Protein AF-A0A6H0KVX7-F1 (afdb_monomer_lite)

Organism: NCBI:txid2715212

Radius of gyration: 41.78 Å; chains: 1; bounding box: 57×72×113 Å

Foldseek 3Di:
DVVVVVVVVVVVVVVCVVCVVLVVLLVPDDDPDPPPDDPDPDPDPPPPLVPDPSNPDDDPPDPPDDDDDDDDDDDDDDDDDDDDDDDPDPDDDDDPPPDDDDDD

Sequence (104 aa):
MYHKRKIRAYIAWVLFMTFIPFFVVKTFHYHGSEDEKSCSHAGHSHKSSDDCAICQYSLSFFTEPQPVEFHCTLTLVPYEPIIYQDKVVCKRTYSHQLRAPPVA

Secondary structure (DSSP, 8-state):
-HHHHHHHHHHHHHHHHHHHHHHHHHHS--PPPTTS-----------TTTT-HHHH------PPPPP----------------PPPP--------GGG-PPPP-

Structure (mmCIF, N/CA/C/O backbone):
data_AF-A0A6H0KVX7-F1
#
_entry.id   AF-A0A6H0KVX7-F1
#
loop_
_atom_site.group_PDB
_atom_site.id
_atom_site.type_symbol
_atom_site.label_atom_id
_atom_site.label_alt_id
_atom_site.label_comp_id
_atom_site.label_asym_id
_atom_site.label_entity_id
_atom_site.label_seq_id
_atom_site.pdbx_PDB_ins_code
_atom_site.Cartn_x
_atom_site.Cartn_y
_atom_site.Cartn_z
_atom_site.occupancy
_atom_site.B_iso_or_equiv
_atom_site.auth_seq_id
_atom_site.auth_comp_id
_atom_site.auth_asym_id
_atom_site.auth_atom_id
_atom_site.pdbx_PDB_model_num
ATOM 1 N N . MET A 1 1 ? -20.823 -4.912 11.181 1.00 56.09 1 MET A N 1
ATOM 2 C CA . MET A 1 1 ? -19.339 -4.939 11.328 1.00 56.09 1 MET A CA 1
ATOM 3 C C . MET A 1 1 ? -18.596 -5.684 10.209 1.00 56.09 1 MET A C 1
ATOM 5 O O . MET A 1 1 ? -17.507 -5.253 9.846 1.00 56.09 1 MET A O 1
ATOM 9 N N . TYR A 1 2 ? -19.146 -6.760 9.636 1.00 57.28 2 TYR A N 1
ATOM 10 C CA . TYR A 1 2 ? -18.474 -7.581 8.613 1.00 57.28 2 TYR A CA 1
ATOM 11 C C . TYR A 1 2 ? -18.214 -6.856 7.274 1.00 57.28 2 TYR A C 1
ATOM 13 O O . TYR A 1 2 ? -17.128 -6.960 6.709 1.00 57.28 2 TYR A O 1
ATOM 21 N N . HIS A 1 3 ? -19.162 -6.036 6.809 1.00 65.12 3 HIS A N 1
ATOM 22 C CA . HIS A 1 3 ? -19.042 -5.295 5.544 1.00 65.12 3 HIS A CA 1
ATOM 23 C C . HIS A 1 3 ? -17.911 -4.243 5.565 1.00 65.12 3 HIS A C 1
ATOM 25 O O . HIS A 1 3 ? -17.139 -4.129 4.619 1.00 65.12 3 HIS A O 1
ATOM 31 N N . LYS A 1 4 ? -17.717 -3.562 6.706 1.00 69.38 4 LYS A N 1
ATOM 32 C CA . LYS A 1 4 ? -16.646 -2.568 6.913 1.00 69.38 4 LYS A CA 1
ATOM 33 C C . LYS A 1 4 ? -15.238 -3.183 6.845 1.00 69.38 4 LYS A C 1
ATOM 35 O O . LYS A 1 4 ? -14.325 -2.548 6.330 1.00 69.38 4 LYS A O 1
ATOM 40 N N . ARG A 1 5 ? -15.048 -4.416 7.338 1.00 73.69 5 ARG A N 1
ATOM 41 C CA . ARG A 1 5 ? -13.759 -5.135 7.242 1.00 73.69 5 ARG A CA 1
ATOM 42 C C . ARG A 1 5 ? -13.455 -5.569 5.808 1.00 73.69 5 ARG A C 1
ATOM 44 O O . ARG A 1 5 ? -12.321 -5.417 5.371 1.00 73.69 5 ARG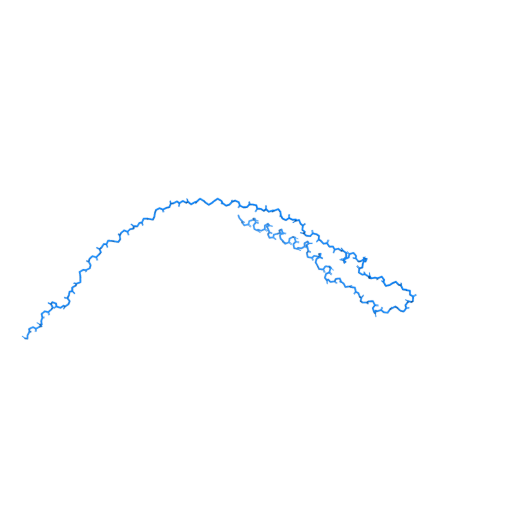 A O 1
ATOM 51 N N . LYS A 1 6 ? -14.473 -6.027 5.071 1.00 80.25 6 LYS A N 1
ATOM 52 C CA . LYS A 1 6 ? -14.345 -6.368 3.648 1.00 80.25 6 LYS A CA 1
ATOM 53 C C . LYS A 1 6 ? -13.917 -5.167 2.815 1.00 80.25 6 LYS A C 1
ATOM 55 O O . LYS A 1 6 ? -12.948 -5.274 2.081 1.00 80.25 6 LYS A O 1
ATOM 60 N N . ILE A 1 7 ? -14.570 -4.018 2.988 1.00 89.81 7 ILE A N 1
ATOM 61 C CA . ILE A 1 7 ? -14.237 -2.790 2.246 1.00 89.81 7 ILE A CA 1
ATOM 62 C C . ILE A 1 7 ? -12.779 -2.372 2.479 1.00 89.81 7 ILE A C 1
ATOM 64 O O . ILE A 1 7 ? -12.073 -2.075 1.525 1.00 89.81 7 ILE A O 1
ATOM 68 N N . ARG A 1 8 ? -12.286 -2.418 3.724 1.00 87.81 8 ARG A N 1
ATOM 69 C CA . ARG A 1 8 ? -10.874 -2.104 4.020 1.00 87.81 8 ARG A CA 1
ATOM 70 C C . ARG A 1 8 ? -9.906 -3.084 3.357 1.00 87.81 8 ARG A C 1
ATOM 72 O O . ARG A 1 8 ? -8.874 -2.650 2.864 1.00 87.81 8 ARG A O 1
ATOM 79 N N . ALA A 1 9 ? -10.245 -4.373 3.326 1.00 91.56 9 ALA A N 1
ATOM 80 C CA . ALA A 1 9 ? -9.446 -5.375 2.628 1.00 91.56 9 ALA A CA 1
ATOM 81 C C . ALA A 1 9 ? -9.428 -5.127 1.112 1.00 91.56 9 ALA A C 1
ATOM 83 O O . ALA A 1 9 ? -8.362 -5.175 0.513 1.00 91.56 9 ALA A O 1
ATOM 84 N N . TYR A 1 10 ? -10.572 -4.780 0.510 1.00 94.06 10 TYR A N 1
ATOM 85 C CA . TYR A 1 10 ? -10.645 -4.399 -0.904 1.00 94.06 10 TYR A CA 1
ATOM 86 C C . TYR A 1 10 ? -9.809 -3.158 -1.209 1.00 94.06 10 TYR A C 1
ATOM 88 O O . TYR A 1 10 ? -9.033 -3.180 -2.155 1.00 94.06 10 TYR A O 1
ATOM 96 N N . ILE A 1 11 ? -9.914 -2.107 -0.391 1.00 91.50 11 ILE A N 1
ATOM 97 C CA . ILE A 1 11 ? -9.105 -0.892 -0.550 1.00 91.50 11 ILE A CA 1
ATOM 98 C C . ILE A 1 11 ? -7.616 -1.236 -0.458 1.00 91.50 11 ILE A C 1
ATOM 100 O O . ILE A 1 11 ? -6.854 -0.839 -1.329 1.00 91.50 11 ILE A O 1
ATOM 104 N N . ALA A 1 12 ? -7.200 -2.017 0.543 1.00 91.62 12 ALA A N 1
ATOM 105 C CA . ALA A 1 12 ? -5.809 -2.445 0.675 1.00 91.62 12 ALA A CA 1
ATOM 106 C C . ALA A 1 12 ? -5.326 -3.234 -0.552 1.00 91.62 12 ALA A C 1
ATOM 108 O O . ALA A 1 12 ? -4.214 -3.014 -1.021 1.00 91.62 12 ALA A O 1
ATOM 109 N N . TRP A 1 13 ? -6.170 -4.112 -1.099 1.00 94.12 13 TRP A N 1
ATOM 110 C CA . TRP A 1 13 ? -5.838 -4.911 -2.276 1.00 94.12 13 TRP A CA 1
ATOM 111 C C . TRP A 1 13 ? -5.728 -4.062 -3.546 1.00 94.12 13 TRP A C 1
ATOM 113 O O . TRP A 1 13 ? -4.794 -4.238 -4.322 1.00 94.12 13 TRP A O 1
ATOM 123 N N . VAL A 1 14 ? -6.639 -3.102 -3.731 1.00 93.00 14 VAL A N 1
ATOM 124 C CA . VAL A 1 14 ? -6.578 -2.131 -4.831 1.00 93.00 14 VAL A CA 1
ATOM 125 C C . VAL A 1 14 ? -5.307 -1.296 -4.719 1.00 93.00 14 VAL A C 1
ATOM 127 O O . VAL A 1 14 ? -4.561 -1.228 -5.687 1.00 93.00 14 VAL A O 1
ATOM 130 N N . LEU A 1 15 ? -5.010 -0.738 -3.539 1.00 89.62 15 LEU A N 1
ATOM 131 C CA . LEU A 1 15 ? -3.791 0.044 -3.316 1.00 89.62 15 LEU A CA 1
ATOM 132 C C . LEU A 1 15 ? -2.542 -0.791 -3.623 1.00 89.62 15 LEU A C 1
ATOM 134 O O . LEU A 1 15 ? -1.677 -0.353 -4.377 1.00 89.62 15 LEU A O 1
ATOM 138 N N . PHE A 1 16 ? -2.474 -2.020 -3.114 1.00 88.31 16 PHE A N 1
ATOM 139 C CA . PHE A 1 16 ? -1.364 -2.927 -3.389 1.00 88.31 16 PHE A CA 1
ATOM 140 C C . PHE A 1 16 ? -1.181 -3.144 -4.896 1.00 88.31 16 PHE A C 1
ATOM 142 O O . PHE A 1 16 ? -0.103 -2.876 -5.419 1.00 88.31 16 PHE A O 1
ATOM 149 N N . MET A 1 17 ? -2.242 -3.506 -5.621 1.00 88.75 17 MET A N 1
ATOM 150 C CA . MET A 1 17 ? -2.165 -3.719 -7.070 1.00 88.75 17 MET A CA 1
ATOM 151 C C . MET A 1 17 ? -1.829 -2.453 -7.859 1.00 88.75 17 MET A C 1
ATOM 153 O O . MET A 1 17 ? -1.138 -2.542 -8.869 1.00 88.75 17 MET A O 1
ATOM 157 N N . THR A 1 18 ? -2.260 -1.275 -7.401 1.00 87.06 18 THR A N 1
ATOM 158 C CA . THR A 1 18 ? -1.882 -0.007 -8.039 1.00 87.06 18 THR A CA 1
ATOM 159 C C . THR A 1 18 ? -0.425 0.359 -7.793 1.00 87.06 18 THR A C 1
ATOM 161 O O . THR A 1 18 ? 0.195 0.954 -8.668 1.00 87.06 18 THR A O 1
ATOM 164 N N . PHE A 1 19 ? 0.136 0.004 -6.630 1.00 82.94 19 PHE A N 1
ATOM 165 C CA . PHE A 1 19 ? 1.480 0.431 -6.250 1.00 82.94 19 PHE A CA 1
ATOM 166 C C . PHE A 1 19 ? 2.587 -0.570 -6.597 1.00 82.94 19 PHE A C 1
ATOM 168 O O . PHE A 1 19 ? 3.701 -0.136 -6.882 1.00 82.94 19 PHE A O 1
ATOM 175 N N . ILE A 1 20 ? 2.306 -1.880 -6.647 1.00 83.50 20 ILE A N 1
ATOM 176 C CA . ILE A 1 20 ? 3.282 -2.919 -7.037 1.00 83.50 20 ILE A CA 1
ATOM 177 C C . ILE A 1 20 ? 4.028 -2.580 -8.337 1.00 83.50 20 ILE A C 1
ATOM 179 O O . ILE A 1 20 ? 5.258 -2.671 -8.328 1.00 83.50 20 ILE A O 1
ATOM 183 N N . PRO A 1 21 ? 3.360 -2.182 -9.441 1.00 79.44 21 PRO A N 1
ATOM 184 C CA . PRO A 1 21 ? 4.048 -1.944 -10.707 1.00 79.44 21 PRO A CA 1
ATOM 185 C C . PRO A 1 21 ? 5.130 -0.867 -10.593 1.00 79.44 21 PRO A C 1
ATOM 187 O O . PRO A 1 21 ? 6.183 -0.995 -11.209 1.00 79.44 21 PRO A O 1
ATOM 190 N N . PHE A 1 22 ? 4.928 0.149 -9.750 1.00 74.25 22 PHE A N 1
ATOM 191 C CA . PHE A 1 22 ? 5.916 1.210 -9.541 1.00 74.25 22 PHE A CA 1
ATOM 192 C C . PHE A 1 22 ? 7.185 0.722 -8.843 1.00 74.25 22 PHE A C 1
ATOM 194 O O . PHE A 1 22 ? 8.273 1.204 -9.151 1.00 74.25 22 PHE A O 1
ATOM 201 N N . PHE A 1 23 ? 7.062 -0.242 -7.928 1.00 75.69 23 PHE A N 1
ATOM 202 C CA . PHE A 1 23 ? 8.219 -0.834 -7.258 1.00 75.69 23 PHE A CA 1
ATOM 203 C C . PHE A 1 23 ? 8.937 -1.837 -8.165 1.00 75.69 23 PHE A C 1
ATOM 205 O O . PHE A 1 23 ? 10.160 -1.824 -8.240 1.00 75.69 23 PHE A O 1
ATOM 212 N N . VAL A 1 24 ? 8.184 -2.658 -8.901 1.00 81.44 24 VAL A N 1
ATOM 213 C CA . VAL A 1 24 ? 8.720 -3.727 -9.759 1.00 81.44 24 VAL A CA 1
ATOM 214 C C . VAL A 1 24 ? 9.476 -3.160 -10.961 1.00 81.44 24 VAL A C 1
ATOM 216 O O . VAL A 1 24 ? 10.594 -3.583 -11.245 1.00 81.44 24 VAL A O 1
ATOM 219 N N . VAL A 1 25 ? 8.904 -2.181 -11.665 1.00 81.88 25 VAL A N 1
ATOM 220 C CA . VAL A 1 25 ? 9.504 -1.669 -12.908 1.00 81.88 25 VAL A CA 1
ATOM 221 C C . VAL A 1 25 ? 10.892 -1.083 -12.652 1.00 81.88 25 VAL A C 1
ATOM 223 O O . VAL A 1 25 ? 11.797 -1.329 -13.437 1.00 81.88 25 VAL A O 1
ATOM 226 N N . LYS A 1 26 ? 11.102 -0.392 -11.525 1.00 81.00 26 LYS A N 1
ATOM 227 C CA . LYS A 1 26 ? 12.412 0.172 -11.179 1.00 81.00 26 LYS A CA 1
ATOM 228 C C . LYS A 1 26 ? 13.424 -0.885 -10.723 1.00 81.00 26 LYS A C 1
ATOM 230 O O . LYS A 1 26 ? 14.602 -0.745 -11.023 1.00 81.00 26 LYS A O 1
ATOM 235 N N . THR A 1 27 ? 12.996 -1.938 -10.018 1.00 79.75 27 THR A N 1
ATOM 236 C CA . THR A 1 27 ? 13.912 -2.978 -9.502 1.00 79.75 27 THR A CA 1
ATOM 237 C C . THR A 1 27 ? 14.414 -3.932 -10.575 1.00 79.75 27 THR A C 1
ATOM 239 O O . THR A 1 27 ? 15.510 -4.464 -10.446 1.00 79.75 27 THR A O 1
ATOM 242 N N . PHE A 1 28 ? 13.610 -4.176 -11.611 1.00 82.31 28 PHE A N 1
ATOM 243 C CA . PHE A 1 28 ? 13.996 -5.030 -12.740 1.00 82.31 28 PHE A CA 1
ATOM 244 C C . PHE A 1 28 ? 14.562 -4.236 -13.919 1.00 82.31 28 PHE A C 1
ATOM 246 O O . PHE A 1 28 ? 14.933 -4.823 -14.933 1.00 82.31 28 PHE A O 1
ATOM 253 N N . HIS A 1 29 ? 14.640 -2.911 -13.793 1.00 84.81 29 HIS A N 1
ATOM 254 C CA . HIS A 1 29 ? 15.263 -2.072 -14.800 1.00 84.81 29 HIS A CA 1
ATOM 255 C C . HIS A 1 29 ? 16.782 -2.197 -14.715 1.00 84.81 29 HIS A C 1
ATOM 257 O O . HIS A 1 29 ? 17.389 -1.872 -13.696 1.00 84.81 29 HIS A O 1
ATOM 263 N N . TYR A 1 30 ? 17.393 -2.670 -15.796 1.00 82.25 30 TYR A N 1
ATOM 264 C CA . TYR A 1 30 ? 18.831 -2.877 -15.893 1.00 82.25 30 TYR A CA 1
ATOM 265 C C . TYR A 1 30 ? 19.398 -2.046 -17.041 1.00 82.25 30 TYR A C 1
ATOM 267 O O . TYR A 1 30 ? 18.877 -2.068 -18.156 1.00 82.25 30 TYR A O 1
ATOM 275 N N . HIS A 1 31 ? 20.482 -1.329 -16.760 1.00 80.62 31 HIS A N 1
ATOM 276 C CA . HIS A 1 31 ? 21.328 -0.728 -17.780 1.00 80.62 31 HIS A CA 1
ATOM 277 C C . HIS A 1 31 ? 22.501 -1.678 -18.024 1.00 80.62 31 HIS A C 1
ATOM 279 O O . HIS A 1 31 ? 23.236 -1.985 -17.085 1.00 80.62 31 HIS A O 1
ATOM 285 N N . GLY A 1 32 ? 22.657 -2.153 -19.262 1.00 70.38 32 GLY 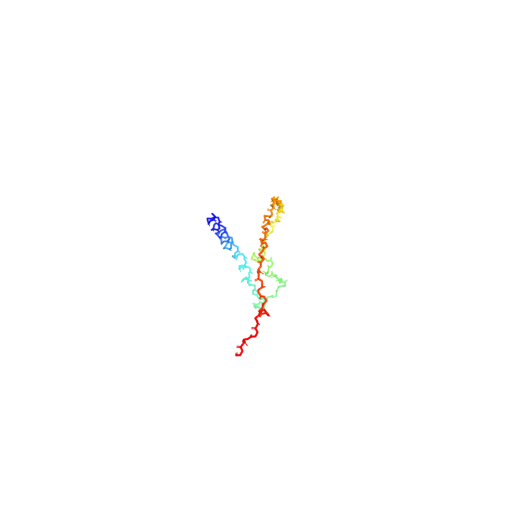A N 1
ATOM 286 C CA . GLY A 1 32 ? 23.847 -2.902 -19.669 1.00 70.38 32 GLY A CA 1
ATOM 287 C C . GLY A 1 32 ? 25.105 -2.091 -19.377 1.00 70.38 32 GLY A C 1
ATOM 288 O O . GLY A 1 32 ? 25.131 -0.887 -19.634 1.00 70.38 32 GLY A O 1
ATOM 289 N N . SER A 1 33 ? 26.124 -2.732 -18.802 1.00 58.06 33 SER A N 1
ATOM 290 C CA . SER A 1 33 ? 27.442 -2.115 -18.647 1.00 58.06 33 SER A CA 1
ATOM 291 C C . SER A 1 33 ? 27.962 -1.679 -20.013 1.00 58.06 33 SER A C 1
ATOM 293 O O . SER A 1 33 ? 27.882 -2.437 -20.975 1.00 58.06 33 SER A O 1
ATOM 295 N N . GLU A 1 34 ? 28.550 -0.490 -20.083 1.00 56.25 34 GLU A N 1
ATOM 296 C CA . GLU A 1 34 ? 29.112 0.123 -21.296 1.00 56.25 34 GLU A CA 1
ATOM 297 C C . GLU A 1 34 ? 30.332 -0.640 -21.878 1.00 56.25 34 GLU A C 1
ATOM 299 O O . GLU A 1 34 ? 31.005 -0.148 -22.779 1.00 56.25 34 GLU A O 1
ATOM 304 N N . ASP A 1 35 ? 30.601 -1.864 -21.414 1.00 51.28 35 ASP A N 1
ATOM 305 C CA . ASP A 1 35 ? 31.727 -2.707 -21.830 1.00 51.28 35 ASP A CA 1
ATOM 306 C C . ASP A 1 35 ? 31.365 -3.691 -22.958 1.00 51.28 35 ASP A C 1
ATOM 308 O O . ASP A 1 35 ? 32.135 -4.589 -23.303 1.00 51.28 35 ASP A O 1
ATOM 312 N N . GLU A 1 36 ? 30.208 -3.509 -23.594 1.00 53.16 36 GLU A N 1
ATOM 313 C CA . GLU A 1 36 ? 29.800 -4.265 -24.779 1.00 53.16 36 GLU A CA 1
ATOM 314 C C . GLU A 1 36 ? 30.025 -3.431 -26.048 1.00 53.16 36 GLU A C 1
ATOM 316 O O . GLU A 1 36 ? 29.102 -2.998 -26.730 1.00 53.16 36 GLU A O 1
ATOM 321 N N . LYS A 1 37 ? 31.309 -3.255 -26.381 1.00 49.94 37 LYS A N 1
ATOM 322 C CA . LYS A 1 37 ? 31.817 -3.015 -27.743 1.00 49.94 37 LYS A CA 1
ATOM 323 C C . LYS A 1 37 ? 31.340 -1.722 -28.434 1.00 49.94 37 LYS A C 1
ATOM 325 O O . LYS A 1 37 ? 30.512 -1.755 -29.338 1.00 49.94 37 LYS A O 1
ATOM 330 N N . SER A 1 38 ? 32.035 -0.611 -28.182 1.00 43.84 38 SER A N 1
ATOM 331 C CA . SER A 1 38 ? 32.173 0.437 -29.205 1.00 43.84 38 SER A CA 1
ATOM 332 C C . SER A 1 38 ? 33.585 1.013 -29.232 1.00 43.84 38 SER A C 1
ATOM 334 O O . SER A 1 38 ? 33.960 1.872 -28.437 1.00 43.84 38 SER A O 1
ATOM 336 N N . CYS A 1 39 ? 34.387 0.552 -30.191 1.00 51.34 39 CYS A N 1
ATOM 337 C CA . CYS A 1 39 ? 35.563 1.282 -30.647 1.00 51.34 39 CYS A CA 1
ATOM 338 C C . CYS A 1 39 ? 35.091 2.535 -31.401 1.00 51.34 39 CYS A C 1
ATOM 340 O O . CYS A 1 39 ? 35.049 2.543 -32.629 1.00 51.34 39 CYS A O 1
ATOM 342 N N . SER A 1 40 ? 34.711 3.591 -30.685 1.00 46.00 40 SER A N 1
ATOM 343 C CA . SER A 1 40 ? 34.410 4.891 -31.286 1.00 46.00 40 SER A CA 1
ATOM 344 C C . SER A 1 40 ? 35.112 5.997 -30.510 1.00 46.00 40 SER A C 1
ATOM 346 O O . SER A 1 40 ? 34.750 6.325 -29.383 1.00 46.00 40 SER A O 1
ATOM 348 N N . HIS A 1 41 ? 36.133 6.569 -31.147 1.00 53.69 41 HIS A N 1
ATOM 349 C CA . HIS A 1 41 ? 36.793 7.807 -30.754 1.00 53.69 41 HIS A CA 1
ATOM 350 C C . HIS A 1 41 ? 35.791 8.973 -30.754 1.00 53.69 41 HIS A C 1
ATOM 352 O O . HIS A 1 41 ? 35.633 9.646 -31.765 1.00 53.69 41 HIS A O 1
ATOM 358 N N . ALA A 1 42 ? 35.117 9.223 -29.636 1.00 49.84 42 ALA A N 1
ATOM 359 C CA . ALA A 1 42 ? 34.509 10.516 -29.324 1.00 49.84 42 ALA A CA 1
ATOM 360 C C . ALA A 1 42 ? 34.191 10.548 -27.826 1.00 49.84 42 ALA A C 1
ATOM 362 O O . ALA A 1 42 ? 33.364 9.783 -27.337 1.00 49.84 42 ALA A O 1
ATOM 363 N N . GLY A 1 43 ? 34.900 11.400 -27.088 1.00 50.38 43 GLY A N 1
ATOM 364 C CA . GLY A 1 43 ? 34.818 11.505 -25.635 1.00 50.38 43 GLY A CA 1
ATOM 365 C C . GLY A 1 43 ? 33.531 12.161 -25.148 1.00 50.38 43 GLY A C 1
ATOM 366 O O . GLY A 1 43 ? 33.562 13.307 -24.719 1.00 50.38 43 GLY A O 1
ATOM 367 N N . HIS A 1 44 ? 32.429 11.415 -25.153 1.00 50.25 44 HIS A N 1
ATOM 368 C CA . HIS A 1 44 ? 31.238 11.732 -24.372 1.00 50.25 44 HIS A CA 1
ATOM 369 C C . HIS A 1 44 ? 30.656 10.440 -23.794 1.00 50.25 44 HIS A C 1
ATOM 371 O O . HIS A 1 44 ? 29.787 9.807 -24.387 1.00 50.25 44 HIS A O 1
ATOM 377 N N . SER A 1 45 ? 31.151 10.045 -22.618 1.00 53.59 45 SER A N 1
ATOM 378 C CA . SER A 1 45 ? 30.515 9.036 -21.769 1.00 53.59 45 SER A CA 1
ATOM 379 C C . SER A 1 45 ? 29.220 9.629 -21.204 1.00 53.59 45 SER A C 1
ATOM 381 O O . SER A 1 45 ? 29.197 10.179 -20.098 1.00 53.59 45 SER A O 1
ATOM 383 N N . HIS A 1 46 ? 28.151 9.619 -21.996 1.00 56.72 46 HIS A N 1
ATOM 384 C CA . HIS A 1 46 ? 26.824 9.931 -21.487 1.00 56.72 46 HIS A CA 1
ATOM 385 C C . HIS A 1 46 ? 26.413 8.798 -20.549 1.00 56.72 46 HIS A C 1
ATOM 387 O O . HIS A 1 46 ? 26.091 7.706 -21.006 1.00 56.72 46 HIS A O 1
ATOM 393 N N . LYS A 1 47 ? 26.437 9.066 -19.238 1.00 57.44 47 LYS A N 1
ATOM 394 C CA . LYS A 1 47 ? 25.862 8.185 -18.219 1.00 57.44 47 LYS A CA 1
ATOM 395 C C . LYS A 1 47 ? 24.424 7.863 -18.611 1.00 57.44 47 LYS A C 1
ATOM 397 O O . LYS A 1 47 ? 23.532 8.694 -18.462 1.00 57.44 47 LYS A O 1
ATOM 402 N N . SER A 1 48 ? 24.193 6.648 -19.097 1.00 60.56 48 SER A N 1
ATOM 403 C CA . SER A 1 48 ? 22.878 6.216 -19.594 1.00 60.56 48 SER A CA 1
ATOM 404 C C . SER A 1 48 ? 21.760 6.267 -18.536 1.00 60.56 48 SER A C 1
ATOM 406 O O . SER A 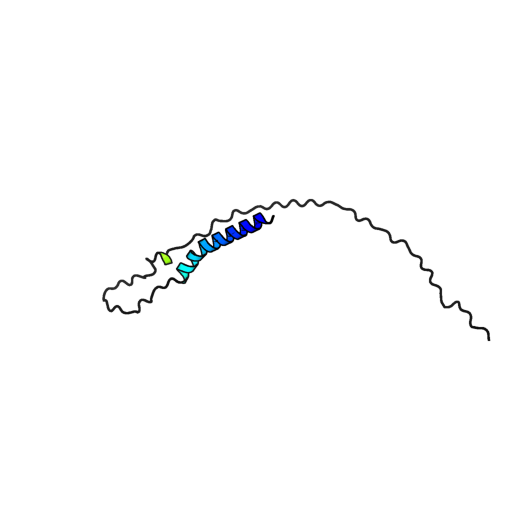1 48 ? 20.577 6.221 -18.877 1.00 60.56 48 SER A O 1
ATOM 408 N N . SER A 1 49 ? 22.116 6.389 -17.251 1.00 62.75 49 SER A N 1
ATOM 409 C CA . SER A 1 49 ? 21.182 6.537 -16.133 1.00 62.75 49 SER A CA 1
ATOM 410 C C . SER A 1 49 ? 20.492 7.898 -16.077 1.00 62.75 49 SER A C 1
ATOM 412 O O . SER A 1 49 ? 19.360 7.973 -15.599 1.00 62.75 49 SER A O 1
ATOM 414 N N . ASP A 1 50 ? 21.159 8.959 -16.540 1.00 67.56 50 ASP A N 1
ATOM 415 C CA . ASP A 1 50 ? 20.744 10.337 -16.261 1.00 67.56 50 ASP A CA 1
ATOM 416 C C . ASP A 1 50 ? 19.582 10.795 -17.149 1.00 67.56 50 ASP A C 1
ATOM 418 O O . ASP A 1 50 ? 18.883 11.715 -16.752 1.00 67.56 50 ASP A O 1
ATOM 422 N N . ASP A 1 51 ? 19.294 10.096 -18.254 1.00 76.75 51 ASP A N 1
ATOM 423 C CA . ASP A 1 51 ? 18.160 10.354 -19.164 1.00 76.75 51 ASP A CA 1
ATOM 424 C C . ASP A 1 51 ? 17.062 9.272 -19.100 1.00 76.75 51 ASP A C 1
ATOM 426 O O . ASP A 1 51 ? 16.089 9.283 -19.858 1.00 76.75 51 ASP A O 1
ATOM 430 N N . CYS A 1 52 ? 17.188 8.298 -18.196 1.00 82.25 52 CYS A N 1
ATOM 431 C CA . CYS A 1 52 ? 16.242 7.191 -18.121 1.00 82.25 52 CYS A CA 1
ATOM 432 C C . CYS A 1 52 ? 14.986 7.572 -17.326 1.00 82.25 52 CYS A C 1
ATOM 434 O O . CYS A 1 52 ? 15.024 7.693 -16.099 1.00 82.25 52 CYS A O 1
ATOM 436 N N . ALA A 1 53 ? 13.840 7.654 -18.009 1.00 81.88 53 ALA A N 1
ATOM 437 C CA . ALA A 1 53 ? 12.545 7.951 -17.391 1.00 81.88 53 ALA A CA 1
ATOM 438 C C . ALA A 1 53 ? 12.177 6.984 -16.245 1.00 81.88 53 ALA A C 1
ATOM 440 O O . ALA A 1 53 ? 11.546 7.393 -15.274 1.00 81.88 53 ALA A O 1
ATOM 441 N N . ILE A 1 54 ? 12.609 5.718 -16.315 1.00 81.50 54 ILE A N 1
ATOM 442 C CA . ILE A 1 54 ? 12.373 4.709 -15.267 1.00 81.50 54 ILE A CA 1
ATOM 443 C C . ILE A 1 54 ? 13.257 4.969 -14.033 1.00 81.50 54 ILE A C 1
ATOM 445 O O . ILE A 1 54 ? 12.805 4.817 -12.896 1.00 81.50 54 ILE A O 1
ATOM 449 N N . CYS A 1 55 ? 14.502 5.413 -14.232 1.00 80.88 55 CYS A N 1
ATOM 450 C CA . CYS A 1 55 ? 15.431 5.747 -13.148 1.00 80.88 55 CYS A CA 1
ATOM 451 C C . CYS A 1 55 ? 15.072 7.072 -12.466 1.00 80.88 55 CYS A C 1
ATOM 453 O O . CYS A 1 55 ? 15.123 7.160 -11.235 1.00 80.88 55 CYS A O 1
ATOM 455 N N . GLN A 1 56 ? 14.665 8.072 -13.253 1.00 80.06 56 GLN A N 1
ATOM 456 C CA . GLN A 1 56 ? 14.239 9.388 -12.771 1.00 80.06 56 GLN A CA 1
ATOM 457 C C . GLN A 1 56 ? 12.882 9.355 -12.058 1.00 80.06 56 GLN A C 1
ATOM 459 O O . GLN A 1 56 ? 12.597 10.207 -11.218 1.00 80.06 56 GLN A O 1
ATOM 464 N N . TYR A 1 57 ? 12.042 8.362 -12.354 1.00 76.19 57 TYR A N 1
ATOM 465 C CA . TYR A 1 57 ? 10.756 8.207 -11.693 1.00 76.19 57 TYR A CA 1
ATOM 466 C C . TYR A 1 57 ? 10.923 7.942 -10.183 1.00 76.19 57 TYR A C 1
ATOM 468 O O . TYR A 1 57 ? 11.589 6.988 -9.761 1.00 76.19 57 TYR A O 1
ATOM 476 N N . SER A 1 58 ? 10.305 8.793 -9.359 1.00 74.12 58 SER A N 1
ATOM 477 C CA . SER A 1 58 ? 10.268 8.696 -7.896 1.00 74.12 58 SER A CA 1
ATOM 478 C C . SER A 1 58 ? 8.881 9.086 -7.385 1.00 74.12 58 SER A C 1
ATOM 480 O O . SER A 1 58 ? 8.326 10.102 -7.801 1.00 74.12 58 SER A O 1
ATOM 482 N N . LEU A 1 59 ? 8.312 8.284 -6.483 1.00 70.06 59 LEU A N 1
ATOM 483 C CA . LEU A 1 59 ? 7.037 8.580 -5.831 1.00 70.06 59 LEU A CA 1
ATOM 484 C C . LEU A 1 59 ? 7.291 9.313 -4.513 1.00 70.06 59 LEU A C 1
ATOM 486 O O . LEU A 1 59 ? 7.902 8.764 -3.595 1.00 70.06 59 LEU A O 1
ATOM 490 N N . SER A 1 60 ? 6.778 10.539 -4.393 1.00 68.06 60 SER A N 1
ATOM 491 C CA . SER A 1 60 ? 6.726 11.245 -3.110 1.00 68.06 60 SER A CA 1
ATOM 492 C C . SER A 1 60 ? 5.608 10.644 -2.256 1.00 68.06 60 SER A C 1
ATOM 494 O O . SER A 1 60 ? 4.452 11.051 -2.336 1.00 68.06 60 SER A O 1
ATOM 496 N N . PHE A 1 61 ? 5.932 9.616 -1.472 1.00 60.72 61 PHE A N 1
ATOM 497 C CA . PHE A 1 61 ? 4.956 8.925 -0.619 1.00 60.72 61 PHE A CA 1
ATOM 498 C C . PHE A 1 61 ? 4.588 9.678 0.668 1.00 60.72 61 PHE A C 1
ATOM 500 O O . PHE A 1 61 ? 3.775 9.188 1.450 1.00 60.72 61 PHE A O 1
ATOM 507 N N . PHE A 1 62 ? 5.142 10.864 0.910 1.00 55.44 62 PHE A N 1
ATOM 508 C CA . PHE A 1 62 ? 4.904 11.595 2.149 1.00 55.44 62 PHE A CA 1
ATOM 509 C C . PHE A 1 62 ? 3.866 12.695 1.946 1.00 55.44 62 PHE A C 1
ATOM 511 O O . PHE A 1 62 ? 4.187 13.833 1.621 1.00 55.44 62 PHE A O 1
ATOM 518 N N . THR A 1 63 ? 2.601 12.360 2.196 1.00 62.84 63 THR A N 1
ATOM 519 C CA . THR A 1 63 ? 1.737 13.345 2.853 1.00 62.84 63 THR A CA 1
ATOM 520 C C . THR A 1 63 ? 2.038 13.228 4.339 1.00 62.84 63 THR A C 1
ATOM 522 O O . THR A 1 63 ? 1.856 12.152 4.908 1.00 62.84 63 THR A O 1
ATOM 525 N N . GLU A 1 64 ? 2.567 14.289 4.947 1.00 56.66 64 GLU A N 1
ATOM 526 C CA . GLU A 1 64 ? 2.809 14.330 6.388 1.00 56.66 64 GLU A CA 1
ATOM 527 C C . GLU A 1 64 ? 1.499 13.988 7.121 1.00 56.66 64 GLU A C 1
ATOM 529 O O . GLU A 1 64 ? 0.483 14.655 6.894 1.00 56.66 64 GLU A O 1
ATOM 534 N N . PRO A 1 65 ? 1.451 12.905 7.920 1.00 62.81 65 PRO A N 1
ATOM 535 C CA . PRO A 1 65 ? 0.231 12.543 8.619 1.00 62.81 65 PRO A CA 1
ATOM 536 C C . PRO A 1 65 ? -0.079 13.633 9.645 1.00 62.81 65 PRO A C 1
ATOM 538 O O . PRO A 1 65 ? 0.741 13.908 10.519 1.00 62.81 65 PRO A O 1
ATOM 541 N N . GLN A 1 66 ? -1.266 14.243 9.561 1.00 70.06 66 GLN A N 1
ATOM 542 C CA . GLN A 1 66 ? -1.718 15.149 10.616 1.00 70.06 66 GLN A CA 1
ATOM 543 C C . GLN A 1 66 ? -1.723 14.392 11.956 1.00 70.06 66 GLN A C 1
ATOM 545 O O . GLN A 1 66 ? -2.261 13.279 12.015 1.00 70.06 66 GLN A O 1
ATOM 550 N N . PRO A 1 67 ? -1.134 14.954 13.028 1.00 72.00 67 PRO A N 1
ATOM 551 C CA . PRO A 1 67 ? -1.164 14.328 14.340 1.00 72.00 67 PRO A CA 1
ATOM 552 C C . PRO A 1 67 ? -2.621 14.210 14.798 1.00 72.00 67 PRO A C 1
ATOM 554 O O . PRO A 1 67 ? -3.328 15.205 14.935 1.00 72.00 67 PRO A O 1
ATOM 557 N N . VAL A 1 68 ? -3.089 12.978 14.999 1.00 76.38 68 VAL A N 1
ATOM 558 C CA . VAL A 1 68 ? -4.425 12.721 15.546 1.00 76.38 68 VAL A CA 1
ATOM 559 C C . VAL A 1 68 ? -4.335 12.824 17.064 1.00 76.38 68 VAL A C 1
ATOM 561 O O . VAL A 1 68 ? -3.739 11.965 17.714 1.00 76.38 68 VAL A O 1
ATOM 564 N N . GLU A 1 69 ? -4.922 13.874 17.631 1.00 78.81 69 GLU A N 1
ATOM 565 C CA . GLU A 1 69 ? -5.055 14.039 19.078 1.00 78.81 69 GLU A CA 1
ATOM 566 C C . GLU A 1 69 ? -6.173 13.117 19.598 1.00 78.81 69 GLU A C 1
ATOM 568 O O . GLU A 1 69 ? -7.347 13.264 19.253 1.00 78.81 69 GLU A O 1
ATOM 573 N N . PHE A 1 70 ? -5.808 12.109 20.394 1.00 76.69 70 PHE A N 1
ATOM 574 C CA . PHE A 1 70 ? -6.762 11.180 21.001 1.00 76.69 70 PHE A CA 1
ATOM 575 C C . PHE A 1 70 ? -7.088 11.614 22.433 1.00 76.69 70 PHE A C 1
ATOM 577 O O . PHE A 1 70 ? -6.308 11.375 23.353 1.00 76.69 70 PHE A O 1
ATOM 584 N N . HIS A 1 71 ? -8.277 12.178 22.648 1.00 79.88 71 HIS A N 1
ATOM 585 C CA . HIS A 1 71 ? -8.810 12.394 23.995 1.00 79.88 71 HIS A CA 1
ATOM 586 C C . HIS A 1 71 ? -9.568 11.146 24.468 1.00 79.88 71 HIS A C 1
ATOM 588 O O . HIS A 1 71 ? -10.678 10.864 24.018 1.00 79.88 71 HIS A O 1
ATOM 594 N N . CYS A 1 72 ? -8.962 10.375 25.374 1.00 76.94 72 CYS A N 1
ATOM 595 C CA . CYS A 1 72 ? -9.616 9.243 26.030 1.00 76.94 72 CYS A CA 1
ATOM 596 C C . CYS A 1 72 ? -10.297 9.716 27.321 1.00 76.94 72 CYS A C 1
ATOM 598 O O . CYS A 1 72 ? -9.623 10.079 28.284 1.00 76.94 72 CYS A O 1
ATOM 600 N N . THR A 1 73 ? -11.629 9.704 27.356 1.00 79.75 73 THR A N 1
ATOM 601 C CA . THR A 1 73 ? -12.398 9.967 28.578 1.00 79.75 73 THR A CA 1
ATOM 602 C C . THR A 1 73 ? -12.759 8.636 29.229 1.00 79.75 73 THR A C 1
ATOM 604 O O . THR A 1 73 ? -13.637 7.923 28.748 1.00 79.75 73 THR A O 1
ATOM 607 N N . LEU A 1 74 ? -12.067 8.280 30.315 1.00 80.12 74 LEU A N 1
ATOM 608 C CA . LEU A 1 74 ? -12.350 7.069 31.083 1.00 80.12 74 LEU A CA 1
ATOM 609 C C . LEU A 1 74 ? -13.243 7.416 32.282 1.00 80.12 74 LEU A C 1
ATOM 611 O O . LEU A 1 74 ? -12.800 8.063 33.229 1.00 80.12 74 LEU A O 1
ATOM 615 N N . THR A 1 75 ? -14.504 6.991 32.259 1.00 79.88 75 THR A N 1
ATOM 616 C CA . THR A 1 75 ? -15.401 7.128 33.414 1.00 79.88 75 THR A CA 1
ATOM 617 C C . THR A 1 75 ? -15.144 5.976 34.382 1.00 79.88 75 THR A C 1
ATOM 619 O O . THR A 1 75 ? -15.529 4.840 34.110 1.00 79.88 75 THR A O 1
ATOM 622 N N . LEU A 1 76 ? -14.487 6.247 35.513 1.00 78.69 76 LEU A N 1
ATOM 623 C CA . LEU A 1 76 ? -14.411 5.284 36.612 1.00 78.69 76 LEU A CA 1
ATOM 624 C C . LEU A 1 76 ? -15.723 5.311 37.398 1.00 78.69 76 LEU A C 1
ATOM 626 O O . LEU A 1 76 ? -16.072 6.326 37.996 1.00 78.69 76 LEU A O 1
ATOM 630 N N . VAL A 1 77 ? -16.438 4.187 37.402 1.00 82.69 77 VAL A N 1
ATOM 631 C CA . VAL A 1 77 ? -17.594 3.982 38.278 1.00 82.69 77 VAL A CA 1
ATOM 632 C C . VAL A 1 77 ? -17.086 3.349 39.575 1.00 82.69 77 VAL A C 1
ATOM 634 O O . VAL A 1 77 ? -16.562 2.233 39.522 1.00 82.69 77 VAL A O 1
ATOM 637 N N . PRO A 1 78 ? -17.199 4.027 40.731 1.00 79.31 78 PRO A N 1
ATOM 638 C CA . PRO A 1 78 ? -16.888 3.402 42.007 1.00 79.31 78 PRO A CA 1
ATOM 639 C C . PRO A 1 78 ? -17.913 2.294 42.273 1.00 79.31 78 PRO A C 1
ATOM 641 O O . PRO A 1 78 ? -19.119 2.527 42.192 1.00 79.31 78 PRO A O 1
ATOM 644 N N . TYR A 1 79 ? -17.438 1.085 42.571 1.00 80.69 79 TYR A N 1
ATOM 645 C CA . TYR A 1 79 ? -18.280 -0.003 43.061 1.00 80.69 79 TYR A CA 1
ATOM 646 C C . TYR A 1 79 ? -17.790 -0.414 44.448 1.00 80.69 79 TYR A C 1
ATOM 648 O O . TYR A 1 79 ? -16.584 -0.510 44.682 1.00 80.69 79 TYR A O 1
ATOM 656 N N . GLU A 1 80 ? -18.721 -0.655 45.365 1.00 83.00 80 GLU A N 1
ATOM 657 C CA . GLU A 1 80 ? -18.398 -1.241 46.660 1.00 83.00 80 GLU A CA 1
ATOM 658 C C . GLU A 1 80 ? -18.463 -2.771 46.556 1.00 83.00 80 GLU A C 1
ATOM 660 O O . GLU A 1 80 ? -19.494 -3.320 46.150 1.00 83.00 80 GLU A O 1
ATOM 665 N N . PRO A 1 81 ? -17.381 -3.491 46.891 1.00 78.69 81 PRO A N 1
ATOM 666 C CA . PRO A 1 81 ? -17.426 -4.939 46.984 1.00 78.69 81 PRO A CA 1
ATOM 667 C C . PRO A 1 81 ? -18.267 -5.358 48.196 1.00 78.69 81 PRO A C 1
ATOM 669 O O . PRO A 1 81 ? -17.993 -4.965 49.329 1.00 78.69 81 PRO A O 1
ATOM 672 N N . ILE A 1 82 ? -19.272 -6.206 47.969 1.00 79.88 82 ILE A N 1
ATOM 673 C CA . ILE A 1 82 ? -20.020 -6.853 49.052 1.00 79.88 82 ILE A CA 1
ATOM 674 C C . ILE A 1 82 ? -19.106 -7.909 49.681 1.00 79.88 82 ILE A C 1
ATOM 676 O O . ILE A 1 82 ? -18.840 -8.952 49.082 1.00 79.88 82 ILE A O 1
ATOM 680 N N . ILE A 1 83 ? -18.614 -7.640 50.891 1.00 79.38 83 ILE A N 1
ATOM 681 C CA . ILE A 1 83 ? -17.840 -8.605 51.675 1.00 79.38 83 ILE A CA 1
ATOM 682 C C . ILE A 1 83 ? -18.824 -9.471 52.463 1.00 79.38 83 ILE A C 1
ATOM 684 O O . ILE A 1 83 ? -19.421 -9.024 53.443 1.00 79.38 83 ILE A O 1
ATOM 688 N N . TYR A 1 84 ? -18.995 -10.723 52.046 1.00 77.31 84 TYR A N 1
ATOM 689 C CA . TYR A 1 84 ? -19.704 -11.714 52.850 1.00 77.31 84 TYR A CA 1
ATOM 690 C C . TYR A 1 84 ? -18.801 -12.129 54.016 1.00 77.31 84 TYR A C 1
ATOM 692 O O . TYR A 1 84 ? -17.707 -12.645 53.798 1.00 77.31 84 TYR A O 1
ATOM 700 N N . GLN A 1 85 ? -19.239 -11.902 55.257 1.00 76.31 85 GLN A N 1
ATOM 701 C CA . GLN A 1 85 ? -18.577 -12.525 56.401 1.00 76.31 85 GLN A CA 1
ATOM 702 C C . GLN A 1 85 ? -18.870 -14.024 56.378 1.00 76.31 85 GLN A C 1
ATOM 704 O O . GLN A 1 85 ? -20.031 -14.437 56.465 1.00 76.31 85 GLN A O 1
ATOM 709 N N . ASP A 1 86 ? -17.817 -14.834 56.281 1.00 74.31 86 ASP A N 1
ATOM 710 C CA . ASP A 1 86 ? -17.925 -16.267 56.514 1.00 74.31 86 ASP A CA 1
ATOM 711 C C . ASP A 1 86 ? -18.483 -16.500 57.920 1.00 74.31 86 ASP A C 1
ATOM 713 O O . ASP A 1 86 ? -17.997 -15.957 58.917 1.00 74.31 86 ASP A O 1
ATOM 717 N N . LYS A 1 87 ? -19.541 -17.308 58.010 1.00 75.00 87 LYS A N 1
ATOM 718 C CA . LYS A 1 87 ? -20.096 -17.696 59.306 1.00 75.00 87 LYS A CA 1
ATOM 719 C C . LYS A 1 87 ? -19.032 -18.496 60.051 1.00 75.00 87 LYS A C 1
ATOM 721 O O . LYS A 1 87 ? -18.509 -19.471 59.518 1.00 75.00 87 LYS A O 1
ATOM 726 N N . VAL A 1 88 ? -18.744 -18.121 61.296 1.00 72.81 88 VAL A N 1
ATOM 727 C CA . VAL A 1 88 ? -17.828 -18.877 62.157 1.00 72.81 88 VAL A CA 1
ATOM 728 C C . VAL A 1 88 ? -18.407 -20.277 62.381 1.00 72.81 88 VAL A C 1
ATOM 730 O O . VAL A 1 88 ? -19.358 -20.460 63.141 1.00 72.81 88 VAL A O 1
ATOM 733 N N . VAL A 1 89 ? -17.848 -21.283 61.705 1.00 73.06 89 VAL A N 1
ATOM 734 C CA . VAL A 1 89 ? -18.207 -22.688 61.917 1.00 73.06 89 VAL A CA 1
ATOM 735 C C . VAL A 1 89 ? -17.374 -23.219 63.079 1.00 73.06 89 VAL A C 1
ATOM 737 O O . VAL A 1 89 ? -16.201 -23.554 62.926 1.00 73.06 89 VAL A O 1
ATOM 740 N N . CYS A 1 90 ? -17.981 -23.317 64.262 1.00 69.94 90 CYS A N 1
ATOM 741 C CA . CYS A 1 90 ? -17.343 -23.955 65.409 1.00 69.94 90 CYS A CA 1
ATOM 742 C C . CYS A 1 90 ? -17.405 -25.481 65.239 1.00 69.94 90 CYS A C 1
ATOM 744 O O . CYS A 1 90 ? -18.408 -26.127 65.550 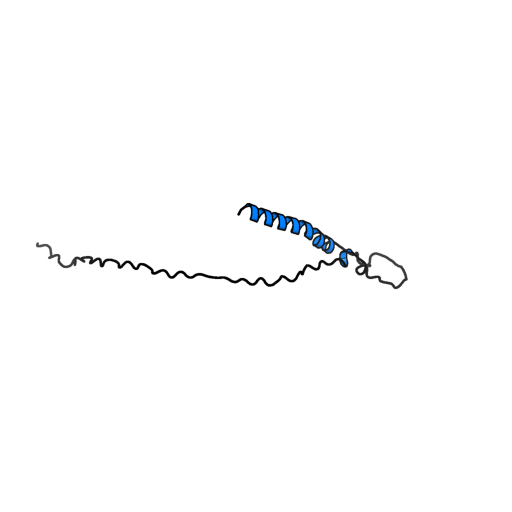1.00 69.94 90 CYS A O 1
ATOM 746 N N . LYS A 1 91 ? -16.341 -26.073 64.686 1.00 73.06 91 LYS A N 1
ATOM 747 C CA . LYS A 1 91 ? -16.218 -27.529 64.564 1.00 73.06 91 LYS A CA 1
ATOM 748 C C . LYS A 1 91 ? -15.866 -28.109 65.934 1.00 73.06 91 LYS A C 1
ATOM 750 O O . LYS A 1 91 ? -14.764 -27.899 66.430 1.00 73.06 91 LYS A O 1
ATOM 755 N N . ARG A 1 92 ? -16.786 -28.868 66.538 1.00 71.19 92 ARG A N 1
ATOM 756 C CA . ARG A 1 92 ? -16.513 -29.621 67.771 1.00 71.19 92 ARG A CA 1
ATOM 757 C C . ARG A 1 92 ? -15.467 -30.699 67.475 1.00 71.19 92 ARG A C 1
ATOM 759 O O . ARG A 1 92 ? -15.769 -31.705 66.837 1.00 71.19 92 ARG A O 1
ATOM 766 N N . THR A 1 93 ? -14.235 -30.482 67.916 1.00 67.75 93 THR A N 1
ATOM 767 C CA . THR A 1 93 ? -13.182 -31.498 67.904 1.00 67.75 93 THR A CA 1
ATOM 768 C C . THR A 1 93 ? -13.379 -32.405 69.115 1.00 67.75 93 THR A C 1
ATOM 770 O O . THR A 1 93 ? -13.277 -31.980 70.263 1.00 67.75 93 THR A O 1
ATOM 773 N N . TYR A 1 94 ? -13.728 -33.666 68.871 1.00 67.75 94 TYR A N 1
ATOM 774 C CA . TYR A 1 94 ? -13.771 -34.668 69.931 1.00 67.75 94 TYR A C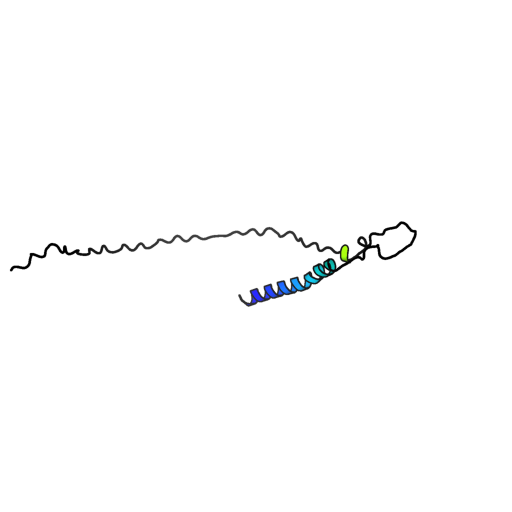A 1
ATOM 775 C C . TYR A 1 94 ? -12.336 -35.097 70.235 1.00 67.75 94 TYR A C 1
ATOM 777 O O . TYR A 1 94 ? -11.643 -35.606 69.356 1.00 67.75 94 TYR A O 1
ATOM 785 N N . SER A 1 95 ? -11.874 -34.881 71.468 1.00 65.56 95 SER A N 1
ATOM 786 C CA . SER A 1 95 ? -10.595 -35.439 71.905 1.00 65.56 95 SER A CA 1
ATOM 787 C C . SER A 1 95 ? -10.725 -36.959 71.985 1.00 65.56 95 SER A C 1
ATOM 789 O O . SER A 1 95 ? -11.511 -37.486 72.774 1.00 65.56 95 SER A O 1
ATOM 791 N N . HIS A 1 96 ? -9.941 -37.675 71.179 1.00 62.06 96 HIS A N 1
ATOM 792 C CA . HIS A 1 96 ? -9.888 -39.141 71.182 1.00 62.06 96 HIS A CA 1
ATOM 793 C C . HIS A 1 96 ? -9.343 -39.730 72.501 1.00 62.06 96 HIS A C 1
ATOM 795 O O . HIS A 1 96 ? -9.351 -40.945 72.677 1.00 62.06 96 HIS A O 1
ATOM 801 N N . GLN A 1 97 ? -8.890 -38.884 73.432 1.00 60.41 97 GLN A N 1
ATOM 802 C CA . GLN A 1 97 ? -8.241 -39.272 74.688 1.00 60.41 97 GLN A CA 1
ATOM 803 C C . GLN A 1 97 ? -9.220 -39.575 75.837 1.00 60.41 97 GLN A C 1
ATOM 805 O O . GLN A 1 97 ? -8.785 -39.963 76.913 1.00 60.41 97 GLN A O 1
ATOM 810 N N . LEU A 1 98 ? -10.536 -39.436 75.634 1.00 61.66 98 LEU A N 1
ATOM 811 C CA . LEU A 1 98 ? -11.550 -39.737 76.662 1.00 61.66 98 LEU A CA 1
ATOM 812 C C . LEU A 1 98 ? -12.016 -41.202 76.668 1.00 61.66 98 LEU A C 1
ATOM 814 O O . LEU A 1 98 ? -12.991 -41.541 77.339 1.00 61.66 98 LEU A O 1
ATOM 818 N N . ARG A 1 99 ? -11.358 -42.088 75.914 1.00 71.69 99 ARG A N 1
ATOM 819 C CA . ARG A 1 99 ? -11.702 -43.511 75.922 1.00 71.69 99 ARG A CA 1
ATOM 820 C C . ARG A 1 99 ? -11.017 -44.178 77.113 1.00 71.69 99 ARG A C 1
ATOM 822 O O . ARG A 1 99 ? -9.803 -44.357 77.101 1.00 71.69 99 ARG A O 1
ATOM 829 N N . ALA A 1 100 ? -11.793 -44.525 78.139 1.00 70.56 100 ALA A N 1
ATOM 830 C CA . ALA A 1 100 ? -11.296 -45.344 79.239 1.00 70.56 100 ALA A CA 1
ATOM 831 C C . ALA A 1 100 ? -10.780 -46.69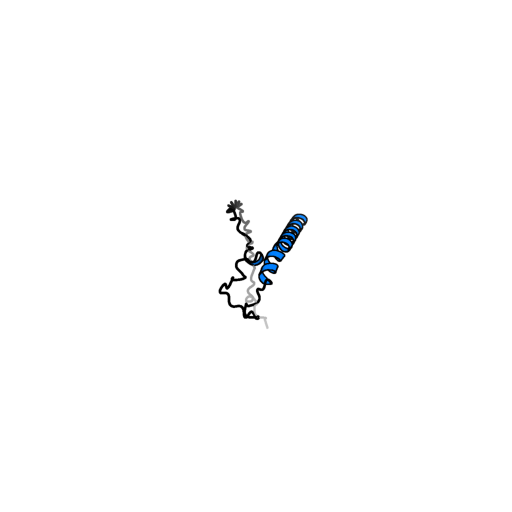9 78.699 1.00 70.56 100 ALA A C 1
ATOM 833 O O . ALA A 1 100 ? -11.340 -47.201 77.714 1.00 70.56 100 ALA A O 1
ATOM 834 N N . PRO A 1 101 ? -9.725 -47.286 79.298 1.00 66.06 101 PRO A N 1
ATOM 835 C CA . PRO A 1 101 ? -9.213 -48.583 78.872 1.00 66.06 101 PRO A CA 1
ATOM 836 C C . PRO A 1 101 ? -10.305 -49.658 78.982 1.00 66.06 101 PRO A C 1
ATOM 838 O O . PRO A 1 101 ? -11.129 -49.584 79.898 1.00 66.06 101 PRO A O 1
ATOM 841 N N . PRO A 1 102 ? -10.337 -50.650 78.074 1.00 71.75 102 PRO A N 1
ATOM 842 C CA . PRO A 1 102 ? -11.273 -51.759 78.189 1.00 71.75 102 PRO A CA 1
ATOM 843 C C . PRO A 1 102 ? -11.013 -52.527 79.491 1.00 71.75 102 PRO A C 1
ATOM 845 O O . PRO A 1 102 ? -9.867 -52.818 79.831 1.00 71.75 102 PRO A O 1
ATOM 848 N N . VAL A 1 103 ? -12.089 -52.809 80.224 1.00 68.00 103 VAL A N 1
ATOM 849 C CA . VAL A 1 103 ? -12.054 -53.596 81.462 1.00 68.00 103 VAL A CA 1
ATOM 850 C C . VAL A 1 103 ? -11.858 -55.071 81.096 1.00 68.00 103 VAL A C 1
ATOM 852 O O . VAL A 1 103 ? -12.470 -55.536 80.133 1.00 68.00 103 VAL A O 1
ATOM 855 N N . ALA A 1 104 ? -10.959 -55.744 81.824 1.00 64.31 104 ALA A N 1
ATOM 856 C CA . ALA A 1 104 ? -10.566 -57.141 81.621 1.00 64.31 104 ALA A CA 1
ATOM 857 C C . ALA A 1 104 ? -11.695 -58.138 81.913 1.00 64.31 104 ALA A C 1
ATOM 859 O O . ALA A 1 104 ? -12.502 -57.858 82.831 1.00 64.31 104 ALA A O 1
#

pLDDT: mean 72.36, std 12.07, range [43.84, 94.12]